Protein 3WAM (pdb70)

InterPro domains:
  IPR004241 Autophagy protein Atg8 ubiquitin-like [PF02991] (22-126)
  IPR004241 Autophagy protein Atg8 ubiquitin-like [PTHR10969] (11-126)
  IPR027731 Microtubule-associated protein 1A/1B light chain 3C [cd17236] (13-125)
  IPR029071 Ubiquitin-like domain superfamily [SSF54236] (11-126)

Nearest PDB structures (foldseek):
  5dpw-assembly7_M  TM=9.611E-01  e=5.466E-21  Homo sapiens
  5v4k-assembly1_B  TM=9.252E-01  e=6.136E-15  Homo sapiens
  5yiq-assembly1_A  TM=9.337E-01  e=1.247E-14  Mus musculus
  5cx3-assembly1_A  TM=9.216E-01  e=1.247E-14  Homo sapiens
  5e6o-assembly4_D  TM=9.286E-01  e=7.116E-14  Caenorhabditis elegans

Secondary structure (DSSP, 8-state):
--HHHHS-HHHHHHHHHHHHHHSTTEEEEEEEE-TT-SSSPPBS-SEEEEETT-BHHHHHHHHHHHBSS------EEEETTTEE--TT-BHHHHHHHH--TTS-EEEEEES----

Foldseek 3Di:
DPPCVVDPLVRLLVVLVVCCVPVVQWAWEFEFADPPADPFATFPHGIDTHGQAQFLLNVVVVRCVRGPDNDPDDKFKAWVPPDRDDRRDGSNRCQVVAPDPSRHTYIYIHRDDDD

Structure (mmCIF, N/CA/C/O backbone):
data_3WAM
#
_entry.id   3WAM
#
_cell.length_a   71.720
_cell.length_b   71.720
_cell.length_c   55.650
_cell.angle_alpha   90.00
_cell.angle_beta   90.00
_cell.angle_gamma   120.00
#
_symmetry.space_group_name_H-M   'P 31 2 1'
#
loop_
_entity.id
_entity.type
_entity.pdbx_description
1 polymer 'Microtubule-associated proteins 1A/1B light chain 3C'
2 non-polymer 'CITRIC ACID'
3 water water
#
loop_
_atom_site.group_PDB
_atom_site.id
_atom_site.type_symbol
_atom_site.label_atom_id
_atom_site.label_alt_id
_atom_site.label_comp_id
_atom_site.label_asym_id
_atom_site.label_entity_id
_atom_site.label_seq_id
_atom_site.pdbx_PDB_ins_code
_atom_site.Cartn_x
_atom_site.Cartn_y
_atom_site.Cartn_z
_atom_site.occupancy
_atom_site.B_iso_or_equiv
_atom_site.auth_seq_id
_atom_site.auth_comp_id
_atom_site.auth_asym_id
_atom_site.auth_atom_id
_atom_site.pdbx_PDB_model_num
ATOM 1 N N . ARG A 1 6 ? -19.954 -2.028 -2.931 1.00 51.80 1 ARG A N 1
ATOM 2 C CA . ARG A 1 6 ? -21.422 -1.952 -3.238 1.00 50.74 1 ARG A CA 1
ATOM 3 C C . ARG A 1 6 ? -22.243 -1.044 -2.224 1.00 47.63 1 ARG A C 1
ATOM 4 O O . ARG A 1 6 ? -23.409 -0.697 -2.530 1.00 46.25 1 ARG A O 1
ATOM 12 N N . PRO A 1 7 ? -21.654 -0.684 -1.028 1.00 44.82 2 PRO A N 1
ATOM 13 C CA . PRO A 1 7 ? -22.219 0.505 -0.324 1.00 39.18 2 PRO A CA 1
ATOM 14 C C . PRO A 1 7 ? -22.135 1.696 -1.284 1.00 36.68 2 PRO A C 1
ATOM 15 O O . PRO A 1 7 ? -21.274 1.749 -2.181 1.00 34.51 2 PRO A O 1
ATOM 19 N N . PHE A 1 8 ? -23.059 2.629 -1.108 1.00 29.71 3 PHE A N 1
ATOM 20 C CA . PHE A 1 8 ? -23.153 3.855 -1.897 1.00 28.85 3 PHE A CA 1
ATOM 21 C C . PHE A 1 8 ? -21.840 4.626 -1.943 1.00 29.89 3 PHE A C 1
ATOM 22 O O . PHE A 1 8 ? -21.484 5.142 -2.989 1.00 29.48 3 PHE A O 1
ATOM 30 N N . LYS A 1 9 ? -21.130 4.691 -0.822 1.00 31.00 4 LYS A N 1
ATOM 31 C CA . LYS A 1 9 ? -19.901 5.462 -0.786 1.00 34.94 4 LYS A CA 1
ATOM 32 C C . LYS A 1 9 ? -18.788 4.764 -1.567 1.00 38.55 4 LYS A C 1
ATOM 33 O O . LYS A 1 9 ? -17.815 5.411 -1.950 1.00 41.58 4 LYS A O 1
ATOM 39 N N . GLN A 1 10 ? -18.970 3.472 -1.831 1.00 39.66 5 GLN A N 1
ATOM 40 C CA . GLN A 1 10 ? -18.095 2.703 -2.775 1.00 44.37 5 GLN A CA 1
ATOM 41 C C . GLN A 1 10 ? -18.426 2.945 -4.213 1.00 44.14 5 GLN A C 1
ATOM 42 O O . GLN A 1 10 ? -17.536 3.033 -5.030 1.00 48.18 5 GLN A O 1
ATOM 48 N N . ARG A 1 11 ? -19.706 3.003 -4.531 1.00 43.78 6 ARG A N 1
ATOM 49 C CA . ARG A 1 11 ? -20.168 3.125 -5.896 1.00 44.88 6 ARG A CA 1
ATOM 50 C C . ARG A 1 11 ? -19.924 4.504 -6.529 1.00 44.24 6 ARG A C 1
ATOM 51 O O . ARG A 1 11 ? -19.818 4.618 -7.760 1.00 43.36 6 ARG A O 1
ATOM 59 N N . LYS A 1 12 ? -19.865 5.551 -5.701 1.00 43.01 7 LYS A N 1
ATOM 60 C CA . LYS A 1 12 ? -19.681 6.932 -6.197 1.00 41.26 7 LYS A CA 1
ATOM 61 C C . LYS A 1 12 ? -18.526 7.600 -5.426 1.00 39.73 7 LYS A C 1
ATOM 62 O O . LYS A 1 12 ? -18.376 7.403 -4.210 1.00 38.44 7 LYS A O 1
ATOM 68 N N . SER A 1 13 ? -17.713 8.403 -6.109 1.00 37.00 8 SER A N 1
ATOM 69 C CA . SER A 1 13 ? -16.612 9.093 -5.434 1.00 35.49 8 SER A CA 1
ATOM 70 C C . SER A 1 13 ? -17.124 10.260 -4.564 1.00 34.03 8 SER A C 1
ATOM 71 O O . SER A 1 13 ? -18.282 10.682 -4.724 1.00 31.25 8 SER A O 1
ATOM 74 N N . LEU A 1 14 ? -16.260 10.788 -3.698 1.00 31.87 9 LEU A N 1
ATOM 75 C CA . LEU A 1 14 ? -16.658 11.876 -2.805 1.00 31.82 9 LEU A CA 1
ATOM 76 C C . LEU A 1 14 ? -17.123 13.066 -3.608 1.00 31.17 9 LEU A C 1
ATOM 77 O O . LEU A 1 14 ? -18.199 13.597 -3.392 1.00 27.89 9 LEU A O 1
ATOM 82 N N . ALA A 1 15 ? -16.318 13.484 -4.589 1.00 29.44 10 ALA A N 1
ATOM 83 C CA . ALA A 1 15 ? -16.722 14.632 -5.387 1.00 28.42 10 ALA A CA 1
ATOM 84 C C . ALA A 1 15 ? -18.084 14.424 -6.081 1.00 27.71 10 ALA A C 1
ATOM 85 O O . ALA A 1 15 ? -18.928 15.361 -6.142 1.00 27.81 10 ALA A O 1
ATOM 87 N N . ILE A 1 16 ? -18.306 13.221 -6.610 1.00 26.49 11 ILE A N 1
ATOM 88 C CA . ILE A 1 16 ? -19.593 12.911 -7.245 1.00 26.72 11 ILE A CA 1
ATOM 89 C C . ILE A 1 16 ? -20.767 12.970 -6.226 1.00 23.02 11 ILE A C 1
ATOM 90 O O . ILE A 1 16 ? -21.810 13.570 -6.514 1.00 23.12 11 ILE A O 1
ATOM 95 N N . ARG A 1 17 ? -20.502 12.435 -5.042 1.00 20.78 12 ARG A N 1
ATOM 96 C CA . ARG A 1 17 ? -21.560 12.488 -3.952 1.00 19.91 12 ARG A CA 1
ATOM 97 C C . ARG A 1 17 ? -21.849 13.953 -3.529 1.00 21.23 12 ARG A C 1
ATOM 98 O O . ARG A 1 17 ? -23.029 14.361 -3.435 1.00 18.98 12 ARG A O 1
ATOM 106 N N . GLN A 1 18 ? -20.796 14.757 -3.325 1.00 20.55 13 GLN A N 1
ATOM 107 C CA . GLN A 1 18 ? -20.968 16.171 -2.982 1.00 20.54 13 GLN A CA 1
ATOM 108 C C . GLN A 1 18 ? -21.700 16.906 -4.095 1.00 18.28 13 GLN A C 1
ATOM 109 O O . GLN A 1 18 ? -22.488 17.784 -3.803 1.00 17.33 13 GLN A O 1
ATOM 115 N N . GLU A 1 19 ? -21.432 16.534 -5.375 1.00 18.74 14 GLU A N 1
ATOM 116 C CA . GLU A 1 19 ? -22.132 17.245 -6.448 1.00 20.91 14 GLU A CA 1
ATOM 117 C C . GLU A 1 19 ? -23.639 16.856 -6.446 1.00 18.49 14 GLU A C 1
ATOM 118 O O . GLU A 1 19 ? -24.496 17.696 -6.704 1.00 18.70 14 GLU A O 1
ATOM 124 N N . GLU A 1 20 ? -23.928 15.599 -6.152 1.00 19.30 15 GLU A N 1
ATOM 125 C CA . GLU A 1 20 ? -25.278 15.184 -6.104 1.00 20.11 15 GLU A CA 1
ATOM 126 C C . GLU A 1 20 ? -26.005 15.970 -4.998 1.00 18.08 15 GLU A C 1
ATOM 127 O O . GLU A 1 20 ? -27.136 16.434 -5.145 1.00 16.27 15 GLU A O 1
ATOM 133 N N . VAL A 1 21 ? -25.384 16.081 -3.820 1.00 16.04 16 VAL A N 1
ATOM 134 C CA . VAL A 1 21 ? -26.062 16.836 -2.745 1.00 14.77 16 VAL A CA 1
ATOM 135 C C . VAL A 1 21 ? -26.232 18.266 -3.065 1.00 15.16 16 VAL A C 1
ATOM 136 O O . VAL A 1 21 ? -27.221 18.908 -2.659 1.00 12.17 16 VAL A O 1
ATOM 140 N N . ALA A 1 22 ? -25.236 18.864 -3.768 1.00 13.69 17 ALA A N 1
ATOM 141 C CA . ALA A 1 22 ? -25.437 20.250 -4.156 1.00 15.13 17 ALA A CA 1
ATOM 142 C C . ALA A 1 22 ? -26.714 20.452 -5.034 1.00 12.79 17 ALA A C 1
ATOM 143 O O . ALA A 1 22 ? -27.426 21.437 -4.840 1.00 13.83 17 ALA A O 1
ATOM 145 N N . GLY A 1 23 ? -26.971 19.521 -5.940 1.00 14.32 18 GLY A N 1
ATOM 146 C CA . GLY A 1 23 ? -28.158 19.642 -6.826 1.00 15.18 18 GLY A CA 1
ATOM 147 C C . GLY A 1 23 ? -29.376 19.369 -6.013 1.00 14.91 18 GLY A C 1
ATOM 148 O O . GLY A 1 23 ? -30.423 20.016 -6.209 1.00 14.77 18 GLY A O 1
ATOM 149 N N . ILE A 1 24 ? -29.254 18.450 -5.075 1.00 14.64 19 ILE A N 1
ATOM 150 C CA . ILE A 1 24 ? -30.456 18.190 -4.212 1.00 13.71 19 ILE A CA 1
ATOM 151 C C . ILE A 1 24 ? -30.811 19.350 -3.371 1.00 14.64 19 ILE A C 1
ATOM 152 O O . ILE A 1 24 ? -32.005 19.714 -3.134 1.00 14.80 19 ILE A O 1
ATOM 157 N N . ARG A 1 25 ? -29.793 20.010 -2.806 1.00 12.59 20 ARG A N 1
ATOM 158 C CA . ARG A 1 25 ? -30.042 21.181 -1.986 1.00 15.64 20 ARG A CA 1
ATOM 159 C C . ARG A 1 25 ? -30.682 22.353 -2.767 1.00 16.65 20 ARG A C 1
ATOM 160 O O . ARG A 1 25 ? -31.462 23.146 -2.194 1.00 15.65 20 ARG A O 1
ATOM 168 N N . ALA A 1 26 ? -30.371 22.473 -4.048 1.00 13.37 21 ALA A N 1
ATOM 169 C CA . ALA A 1 26 ? -30.900 23.551 -4.884 1.00 15.55 21 ALA A CA 1
ATOM 170 C C . ALA A 1 26 ? -32.352 23.236 -5.307 1.00 14.68 21 ALA A C 1
ATOM 171 O O . ALA A 1 26 ? -33.234 24.096 -5.264 1.00 15.54 21 ALA A O 1
ATOM 173 N N . LYS A 1 27 ? -32.542 22.004 -5.724 1.00 15.21 22 LYS A N 1
ATOM 174 C CA . LYS A 1 27 ? -33.861 21.581 -6.291 1.00 12.90 22 LYS A CA 1
ATOM 175 C C . LYS A 1 27 ? -34.849 21.195 -5.202 1.00 11.39 22 LYS A C 1
ATOM 176 O O . LYS A 1 27 ? -36.088 21.362 -5.437 1.00 12.82 22 LYS A O 1
ATOM 182 N N . PHE A 1 28 ? -34.379 20.656 -4.078 1.00 10.43 23 PHE A N 1
ATOM 183 C CA . PHE A 1 28 ? -35.262 20.179 -3.058 1.00 10.72 23 PHE A CA 1
ATOM 184 C C . PHE A 1 28 ? -34.813 20.839 -1.750 1.00 11.15 23 PHE A C 1
ATOM 185 O O . PHE A 1 28 ? -34.394 20.140 -0.803 1.00 10.90 23 PHE A O 1
ATOM 193 N N . PRO A 1 29 ? -34.870 22.185 -1.689 1.00 11.43 24 PRO A N 1
ATOM 194 C CA . PRO A 1 29 ? -34.239 22.870 -0.532 1.00 12.75 24 PRO A CA 1
ATOM 195 C C . PRO A 1 29 ? -34.934 22.574 0.809 1.00 12.99 24 PRO A C 1
ATOM 196 O O . PRO A 1 29 ? -34.287 22.796 1.870 1.00 13.34 24 PRO A O 1
ATOM 200 N N . ASN A 1 30 ? -36.212 22.123 0.799 1.00 11.08 25 ASN A N 1
ATOM 201 C CA . ASN A 1 30 ? -36.925 21.846 2.024 1.00 12.84 25 ASN A CA 1
ATOM 202 C C . ASN A 1 30 ? -36.750 20.414 2.488 1.00 12.53 25 ASN A C 1
ATOM 203 O O . ASN A 1 30 ? -37.400 20.015 3.478 1.00 14.37 25 ASN A O 1
ATOM 208 N N . LYS A 1 31 ? -35.942 19.611 1.765 1.00 11.79 26 LYS A N 1
ATOM 209 C CA . LYS A 1 31 ? -35.823 18.232 2.122 1.00 10.07 26 LYS A CA 1
ATOM 210 C C . LYS A 1 31 ? -34.440 17.888 2.701 1.00 9.36 26 LYS A C 1
ATOM 211 O O . LYS A 1 31 ? -33.447 18.598 2.535 1.00 13.07 26 LYS A O 1
ATOM 217 N N . ILE A 1 32 ? -34.416 16.800 3.461 1.00 8.65 27 ILE A N 1
ATOM 218 C CA . ILE A 1 32 ? -33.153 16.314 4.057 1.00 8.61 27 ILE A CA 1
ATOM 219 C C . ILE A 1 32 ? -32.778 15.091 3.221 1.00 7.88 27 ILE A C 1
ATOM 220 O O . ILE A 1 32 ? -33.589 14.160 3.091 1.00 10.14 27 ILE A O 1
ATOM 225 N N . PRO A 1 33 ? -31.519 15.009 2.723 1.00 9.55 28 PRO A N 1
ATOM 226 C CA . PRO A 1 33 ? -31.128 13.887 1.837 1.00 11.24 28 PRO A CA 1
ATOM 227 C C . PRO A 1 33 ? -30.515 12.764 2.661 1.00 12.47 28 PRO A C 1
ATOM 228 O O . PRO A 1 33 ? -29.460 12.968 3.261 1.00 11.96 28 PRO A O 1
ATOM 232 N N . VAL A 1 34 ? -31.177 11.596 2.701 1.00 10.11 29 VAL A N 1
ATOM 233 C CA . VAL A 1 34 ? -30.739 10.501 3.515 1.00 9.31 29 VAL A CA 1
ATOM 234 C C . VAL A 1 34 ? -30.417 9.320 2.603 1.00 10.91 29 VAL A C 1
ATOM 235 O O . V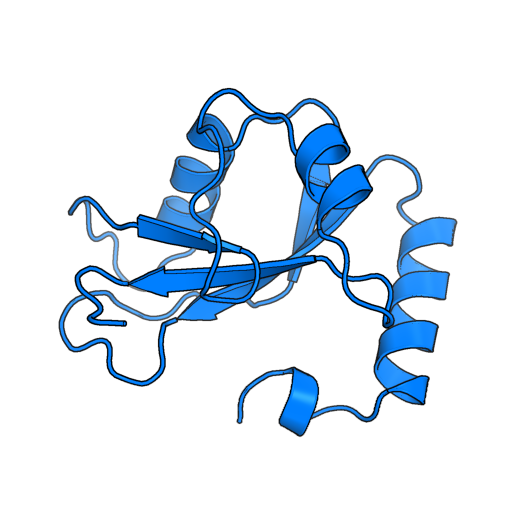AL A 1 34 ? -31.222 9.002 1.712 1.00 13.64 29 VAL A O 1
ATOM 239 N N . VAL A 1 35 ? -29.301 8.618 2.861 1.00 11.51 30 VAL A N 1
ATOM 240 C CA . VAL A 1 35 ? -28.977 7.392 2.145 1.00 11.37 30 VAL A CA 1
ATOM 241 C C . VAL A 1 35 ? -29.270 6.284 3.170 1.00 11.68 30 VAL A C 1
ATOM 242 O O . VAL A 1 35 ? -28.718 6.297 4.283 1.00 13.64 30 VAL A O 1
ATOM 246 N N . VAL A 1 36 ? -30.174 5.355 2.817 1.00 13.26 31 VAL A N 1
ATOM 247 C CA . VAL A 1 36 ? -30.539 4.274 3.780 1.00 11.47 31 VAL A CA 1
ATOM 248 C C . VAL A 1 36 ? -30.110 2.990 3.103 1.00 12.22 31 VAL A C 1
ATOM 249 O O . VAL A 1 36 ? -30.499 2.691 1.946 1.00 15.34 31 VAL A O 1
ATOM 253 N N . GLU A 1 37 ? -29.310 2.204 3.815 1.00 13.43 32 GL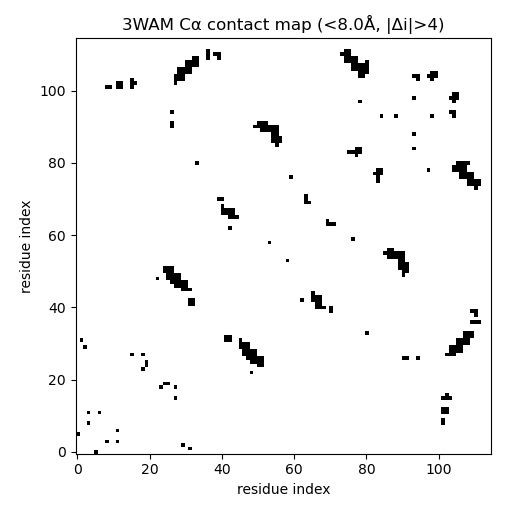U A N 1
ATOM 254 C CA . GLU A 1 37 ? -28.824 0.940 3.240 1.00 14.62 32 GLU A CA 1
ATOM 255 C C . GLU A 1 37 ? -29.037 -0.198 4.260 1.00 14.88 32 GLU A C 1
ATOM 256 O O . GLU A 1 37 ? -29.060 0.016 5.470 1.00 14.37 32 GLU A O 1
ATOM 262 N N . ARG A 1 38 ? -29.273 -1.376 3.696 1.00 14.00 33 ARG A N 1
ATOM 263 C CA . ARG A 1 38 ? -29.359 -2.569 4.573 1.00 13.56 33 ARG A CA 1
ATOM 264 C C . ARG A 1 38 ? -27.959 -2.960 5.108 1.00 15.60 33 ARG A C 1
ATOM 265 O O . ARG A 1 38 ? -26.995 -2.968 4.366 1.00 17.17 33 ARG A O 1
ATOM 273 N N . TYR A 1 39 ? -27.856 -3.256 6.398 1.00 16.28 34 TYR A N 1
ATOM 274 C CA . TYR A 1 39 ? -26.613 -3.671 6.994 1.00 15.56 34 TYR A CA 1
ATOM 275 C C . TYR A 1 39 ? -26.067 -4.870 6.187 1.00 18.26 34 TYR A C 1
ATOM 276 O O . TYR A 1 39 ? -26.841 -5.804 5.907 1.00 18.06 34 TYR A O 1
ATOM 285 N N . PRO A 1 40 ? -24.784 -4.828 5.837 1.00 19.46 35 PRO A N 1
ATOM 286 C CA . PRO A 1 40 ? -24.316 -5.852 4.851 1.00 22.50 35 PRO A CA 1
ATOM 287 C C . PRO A 1 40 ? -24.421 -7.309 5.393 1.00 24.63 35 PRO A C 1
ATOM 288 O O . PRO A 1 40 ? -24.555 -8.273 4.583 1.00 24.41 35 PRO A O 1
ATOM 292 N N . ARG A 1 41 ? -24.445 -7.472 6.720 1.00 23.25 36 ARG A N 1
ATOM 293 C CA . ARG A 1 41 ? -24.570 -8.798 7.301 1.00 26.26 36 ARG A CA 1
ATOM 294 C C . ARG A 1 41 ? -26.020 -9.201 7.669 1.00 27.19 36 ARG A C 1
ATOM 295 O O . ARG A 1 41 ? -26.235 -10.284 8.270 1.00 26.16 36 ARG A O 1
ATOM 303 N N . GLU A 1 42 ? -27.012 -8.372 7.351 1.00 22.69 37 GLU A N 1
ATOM 304 C CA . GLU A 1 42 ? -28.420 -8.751 7.625 1.00 23.01 37 GLU A CA 1
ATOM 305 C C . GLU A 1 42 ? -28.876 -10.067 6.970 1.00 25.23 37 GLU A C 1
ATOM 306 O O . GLU A 1 42 ? -28.605 -10.239 5.782 1.00 26.11 37 GLU A O 1
ATOM 312 N N . THR A 1 43 ? -29.533 -10.970 7.769 1.00 27.26 38 THR A N 1
ATOM 313 C CA . THR A 1 43 ? -30.044 -12.240 7.230 1.00 29.69 38 THR A CA 1
ATOM 314 C C . THR A 1 43 ? -31.567 -12.280 7.181 1.00 29.85 38 THR A C 1
ATOM 315 O O . THR A 1 43 ? -32.166 -13.181 6.531 1.00 29.03 38 THR A O 1
ATOM 319 N N . PHE A 1 44 ? -32.237 -11.386 7.875 1.00 23.30 39 PHE A N 1
ATOM 320 C CA . PHE A 1 44 ? -33.693 -11.549 7.940 1.00 22.22 39 PHE A CA 1
ATOM 321 C C . PHE A 1 44 ? -34.399 -10.536 7.070 1.00 22.77 39 PHE A C 1
ATOM 322 O O . PHE A 1 44 ? -35.249 -10.887 6.237 1.00 20.63 39 PHE A O 1
ATOM 330 N N . LEU A 1 45 ? -34.091 -9.217 7.261 1.00 17.46 40 LEU A N 1
ATOM 331 C CA . LEU A 1 45 ? -34.930 -8.189 6.628 1.00 18.23 40 LEU A CA 1
ATOM 332 C C . LEU A 1 45 ? -34.609 -8.059 5.140 1.00 18.95 40 LEU A C 1
ATOM 333 O O . LEU A 1 45 ? -33.485 -8.354 4.718 1.00 19.73 40 LEU A O 1
ATOM 338 N N . PRO A 1 46 ? -35.633 -7.688 4.358 1.00 21.08 41 PRO A N 1
ATOM 339 C CA . PRO A 1 46 ? -35.434 -7.604 2.914 1.00 19.57 41 PRO A CA 1
ATOM 340 C C . PRO A 1 46 ? -34.721 -6.297 2.560 1.00 21.66 41 PRO A C 1
ATOM 341 O O . PRO A 1 46 ? -34.680 -5.391 3.399 1.00 19.90 41 PRO A O 1
ATOM 345 N N . PRO A 1 47 ? -34.191 -6.183 1.328 1.00 20.54 42 PRO A N 1
ATOM 346 C CA . PRO A 1 47 ? -33.681 -4.880 0.843 1.00 19.08 42 PRO A CA 1
ATOM 347 C C . PRO A 1 47 ? -34.829 -3.923 0.543 1.00 20.06 42 PRO A C 1
ATOM 348 O O . PRO A 1 47 ? -36.017 -4.286 0.615 1.00 18.38 42 PRO A O 1
ATOM 352 N N . LEU A 1 48 ? -34.439 -2.667 0.291 1.00 17.38 43 LEU A N 1
ATOM 353 C CA . LEU A 1 48 ? -35.388 -1.648 -0.117 1.00 18.00 43 LEU A CA 1
ATOM 354 C C . LEU A 1 48 ? -35.312 -1.556 -1.646 1.00 20.81 43 LEU A C 1
ATOM 355 O O . LEU A 1 48 ? -34.345 -1.975 -2.256 1.00 22.99 43 LEU A O 1
ATOM 360 N N . ASP A 1 49 ? -36.339 -0.949 -2.147 1.00 22.87 44 ASP A N 1
ATOM 361 C CA . ASP A 1 49 ? -36.408 -0.665 -3.612 1.00 26.74 44 ASP A CA 1
ATOM 362 C C . ASP A 1 49 ? -35.832 0.682 -4.007 1.00 26.91 44 ASP A C 1
ATOM 363 O O . ASP A 1 49 ? -35.926 1.049 -5.161 1.00 26.59 44 ASP A O 1
ATOM 368 N N . LYS A 1 50 ? -35.185 1.400 -3.078 1.00 23.45 45 LYS A N 1
ATOM 369 C CA . LYS A 1 50 ? -34.449 2.596 -3.371 1.00 25.25 45 LYS A CA 1
ATOM 370 C C . LYS A 1 50 ? -33.453 2.854 -2.201 1.00 24.89 45 LYS A C 1
ATOM 371 O O . LYS A 1 50 ? -33.517 2.149 -1.164 1.00 22.22 45 LYS A O 1
ATOM 377 N N . THR A 1 51 ? -32.554 3.822 -2.403 1.00 22.36 46 THR A N 1
ATOM 378 C CA . THR A 1 51 ? -31.447 4.095 -1.470 1.00 20.86 46 THR A CA 1
ATOM 379 C C . THR A 1 51 ? -31.622 5.532 -0.956 1.00 17.58 46 THR A C 1
ATOM 380 O O . THR A 1 51 ? -31.371 5.737 0.194 1.00 15.81 46 THR A O 1
ATOM 384 N N . LYS A 1 52 ? -31.984 6.470 -1.847 1.00 14.93 47 LYS A N 1
ATOM 385 C CA . LYS A 1 52 ? -31.989 7.935 -1.442 1.00 14.79 47 LYS A CA 1
ATOM 386 C C . LYS A 1 52 ? -33.376 8.370 -1.099 1.00 14.18 47 LYS A C 1
ATOM 387 O O . LYS A 1 52 ? -34.349 8.229 -1.887 1.00 16.67 47 LYS A O 1
ATOM 393 N N . PHE A 1 53 ? -33.520 8.950 0.096 1.00 12.41 48 PHE A N 1
ATOM 394 C CA . PHE A 1 53 ? -34.806 9.446 0.539 1.00 11.68 48 PHE A CA 1
ATOM 395 C C . PHE A 1 53 ? -34.630 10.963 0.714 1.00 12.68 48 PHE A C 1
ATOM 396 O O . PHE A 1 53 ? -33.709 11.397 1.455 1.00 14.98 48 PHE A O 1
ATOM 404 N N . LEU A 1 54 ? -35.551 11.724 0.174 1.00 9.56 49 LEU A N 1
ATOM 405 C CA . LEU A 1 54 ? -35.564 13.164 0.358 1.00 9.41 49 LEU A CA 1
ATOM 406 C C . LEU A 1 54 ? -36.770 13.508 1.244 1.00 11.23 49 LEU A C 1
ATOM 407 O O . LEU A 1 54 ? -37.911 13.524 0.745 1.00 13.33 49 LEU A O 1
ATOM 412 N N . VAL A 1 55 ? -36.492 13.700 2.540 1.00 11.97 50 VAL A N 1
ATOM 413 C CA . VAL A 1 55 ? -37.582 13.712 3.533 1.00 12.30 50 VAL A CA 1
ATOM 414 C C . VAL A 1 55 ? -37.801 15.068 4.115 1.00 11.65 50 VAL A C 1
ATOM 415 O O . VAL A 1 55 ? -36.911 15.888 4.158 1.00 11.14 50 VAL A O 1
ATOM 419 N N . PRO A 1 56 ? -39.053 15.327 4.587 1.00 11.14 51 PRO A N 1
ATOM 420 C CA . PRO A 1 56 ? -39.260 16.679 5.191 1.00 12.31 51 PRO A CA 1
ATOM 421 C C . PRO A 1 56 ? -38.390 16.867 6.409 1.00 12.58 51 PRO A C 1
ATOM 422 O O . PRO A 1 56 ? -38.138 15.899 7.211 1.00 11.36 51 PRO A O 1
ATOM 426 N N . GLN A 1 57 ? -38.104 18.127 6.651 1.00 11.48 52 GLN A N 1
ATOM 427 C CA . GLN A 1 57 ? -37.243 18.519 7.776 1.00 12.61 52 GLN A CA 1
ATOM 428 C C . GLN A 1 57 ? -37.890 18.128 9.108 1.00 13.03 52 GLN A C 1
ATOM 429 O O . GLN A 1 57 ? -37.206 17.734 10.075 1.00 11.49 52 GLN A O 1
ATOM 435 N N . GLU A 1 58 ? -39.247 18.271 9.184 1.00 12.17 53 GLU A N 1
ATOM 436 C CA . GLU A 1 58 ? -39.989 17.993 10.442 1.00 12.33 53 GLU A CA 1
ATOM 437 C C . GLU A 1 58 ? -40.279 16.528 10.745 1.00 12.70 53 GLU A C 1
ATOM 438 O O . GLU A 1 58 ? -40.880 16.190 11.812 1.00 14.57 53 GLU A O 1
ATOM 444 N N . LEU A 1 59 ? -40.024 15.625 9.761 1.00 12.25 54 LEU A N 1
ATOM 445 C CA . LEU A 1 59 ? -40.425 14.218 9.951 1.00 11.91 54 LEU A CA 1
ATOM 446 C C . LEU A 1 59 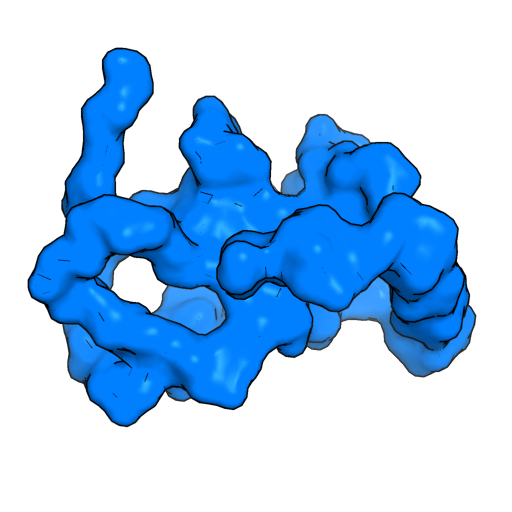? -39.578 13.627 11.089 1.00 11.79 54 LEU A C 1
ATOM 447 O O . LEU A 1 59 ? -38.353 13.903 11.170 1.00 11.86 54 LEU A O 1
ATOM 452 N N . THR A 1 60 ? -40.199 12.863 11.976 1.00 12.56 55 THR A N 1
ATOM 453 C CA . THR A 1 60 ? -39.356 12.259 13.066 1.00 12.78 55 THR A CA 1
ATOM 454 C C . THR A 1 60 ? -38.720 10.991 12.624 1.00 12.18 55 THR A C 1
ATOM 455 O O . THR A 1 60 ? -39.160 10.353 11.649 1.00 10.07 55 THR A O 1
ATOM 459 N N . MET A 1 61 ? -37.701 10.542 13.396 1.00 11.23 56 MET A N 1
ATOM 460 C CA . MET A 1 61 ? -37.070 9.245 13.164 1.00 10.46 56 MET A CA 1
ATOM 461 C C . MET A 1 61 ? -38.102 8.111 13.261 1.00 11.13 56 MET A C 1
ATOM 462 O O . MET A 1 61 ? -38.033 7.163 12.407 1.00 10.53 56 MET A O 1
ATOM 467 N N . THR A 1 62 ? -39.049 8.265 14.190 1.00 14.01 57 THR A N 1
ATOM 468 C CA . THR A 1 62 ? -40.109 7.257 14.316 1.00 15.04 57 THR A CA 1
ATOM 469 C C . THR A 1 62 ? -40.946 7.170 13.028 1.00 13.01 57 THR A C 1
ATOM 470 O O . THR A 1 62 ? -41.205 6.037 12.490 1.00 12.81 57 THR A O 1
ATOM 474 N N . GLN A 1 63 ? -41.336 8.319 12.538 1.00 12.79 58 GLN A N 1
ATOM 475 C CA . GLN A 1 63 ? -42.095 8.358 11.299 1.00 13.81 58 GLN A CA 1
ATOM 476 C C . GLN A 1 63 ? -41.278 7.785 10.104 1.00 12.56 58 GLN A C 1
ATOM 477 O O . GLN A 1 63 ? -41.817 7.178 9.150 1.00 14.68 58 GLN A O 1
ATOM 483 N N . PHE A 1 64 ? -40.001 8.094 10.104 1.00 11.09 59 PHE A N 1
ATOM 484 C CA . PHE A 1 64 ? -39.132 7.688 9.022 1.00 11.26 59 PHE A CA 1
ATOM 485 C C . PHE A 1 64 ? -39.002 6.169 8.988 1.00 12.89 59 PHE A C 1
ATOM 486 O O . PHE A 1 64 ? -38.977 5.568 7.959 1.00 12.89 59 PHE A O 1
ATOM 494 N N . LEU A 1 65 ? -38.979 5.561 10.160 1.00 15.23 60 LEU A N 1
ATOM 495 C CA . LEU A 1 65 ? -38.973 4.101 10.220 1.0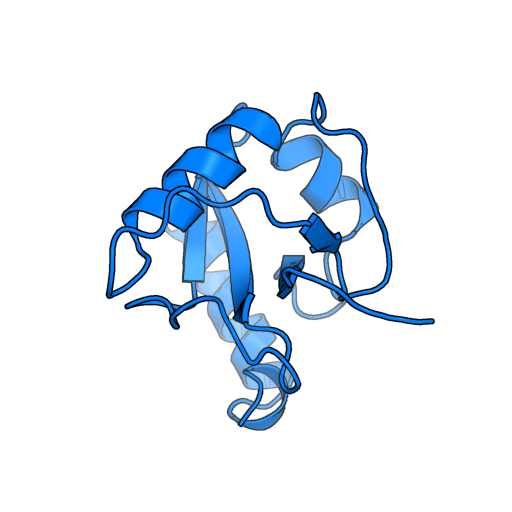0 18.39 60 LEU A CA 1
ATOM 496 C C . LEU A 1 65 ? -40.062 3.518 9.422 1.00 19.12 60 LEU A C 1
ATOM 497 O O . LEU A 1 65 ? -39.879 2.493 8.708 1.00 17.62 60 LEU A O 1
ATOM 502 N N . SER A 1 66 ? -41.257 4.080 9.541 1.00 19.57 61 SER A N 1
ATOM 503 C CA . SER A 1 66 ? -42.389 3.599 8.830 1.00 21.64 61 SER A CA 1
ATOM 504 C C . SER A 1 66 ? -42.326 3.808 7.291 1.00 21.86 61 SER A C 1
ATOM 505 O O . SER A 1 66 ? -42.753 2.920 6.465 1.00 22.88 61 SER A O 1
ATOM 508 N N . ILE A 1 67 ? -41.690 4.917 6.833 1.00 17.35 62 ILE A N 1
ATOM 509 C CA . ILE A 1 67 ? -41.397 5.176 5.456 1.00 17.51 62 ILE A CA 1
ATOM 510 C C . ILE A 1 67 ? -40.383 4.124 4.930 1.00 16.91 62 ILE A C 1
ATOM 511 O O . ILE A 1 67 ? -40.537 3.636 3.803 1.00 18.14 62 ILE A O 1
ATOM 516 N N . ILE A 1 68 ? -39.387 3.780 5.739 1.00 14.03 63 ILE A N 1
ATOM 517 C CA . ILE A 1 68 ? -38.370 2.833 5.260 1.00 16.15 63 ILE A CA 1
ATOM 518 C C . ILE A 1 68 ? -39.099 1.514 5.116 1.00 17.07 63 ILE A C 1
ATOM 519 O O . ILE A 1 68 ? -38.896 0.792 4.095 1.00 18.89 63 ILE A O 1
ATOM 524 N N . ARG A 1 69 ? -39.925 1.185 6.120 1.00 17.97 64 ARG A N 1
ATOM 525 C CA . ARG A 1 69 ? -40.642 -0.125 6.080 1.00 23.07 64 ARG A CA 1
ATOM 526 C C . ARG A 1 69 ? -41.469 -0.221 4.781 1.00 25.27 64 ARG A C 1
ATOM 527 O O . ARG A 1 69 ? -41.513 -1.305 4.066 1.00 25.64 64 ARG A O 1
ATOM 535 N N . SER A 1 70 ? -42.164 0.871 4.432 1.00 22.46 65 SER A N 1
ATOM 536 C CA . SER A 1 70 ? -42.950 0.949 3.227 1.00 25.32 65 SER A CA 1
ATOM 537 C C . SER A 1 70 ? -42.166 0.750 1.925 1.00 24.87 65 SER A C 1
ATOM 538 O O . SER A 1 70 ? -42.779 0.473 0.874 1.00 28.98 65 SER A O 1
ATOM 541 N N . ARG A 1 71 ? -40.851 0.903 1.954 1.00 21.50 66 ARG A N 1
ATOM 542 C CA . ARG A 1 71 ? -40.008 0.727 0.761 1.00 21.61 66 ARG A CA 1
ATOM 543 C C . ARG A 1 71 ? -39.320 -0.634 0.748 1.00 20.76 66 ARG A C 1
ATOM 544 O O . ARG A 1 71 ? -38.700 -0.981 -0.230 1.00 22.44 66 ARG A O 1
ATOM 552 N N . MET A 1 72 ? -39.547 -1.430 1.781 1.00 20.73 67 MET A N 1
ATOM 553 C CA . MET A 1 72 ? -38.937 -2.803 1.752 1.00 17.97 67 MET A CA 1
ATOM 554 C C . MET A 1 72 ? -39.624 -3.616 0.628 1.00 21.34 67 MET A C 1
ATOM 555 O O . MET A 1 72 ? -40.834 -3.485 0.430 1.00 23.26 67 MET A O 1
ATOM 560 N N . VAL A 1 73 ? -38.819 -4.418 -0.056 1.00 20.72 68 VAL A N 1
ATOM 561 C CA . VAL A 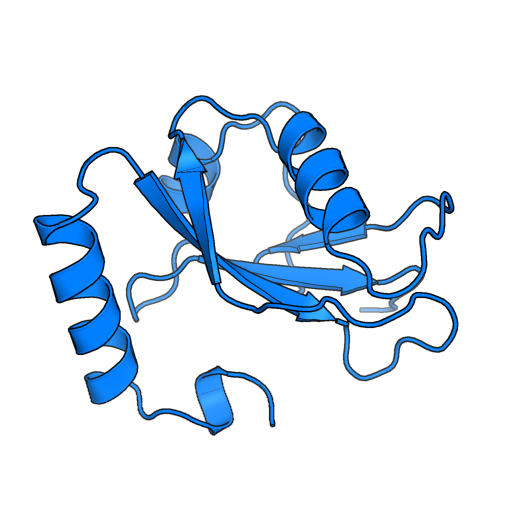1 73 ? -39.364 -5.150 -1.297 1.00 21.78 68 VAL A CA 1
ATOM 562 C C . VAL A 1 73 ? -40.358 -6.216 -0.844 1.00 24.27 68 VAL A C 1
ATOM 563 O O . VAL A 1 73 ? -41.272 -6.583 -1.625 1.00 24.54 68 VAL A O 1
ATOM 567 N N . LEU A 1 74 ? -40.225 -6.686 0.420 1.00 23.97 69 LEU A N 1
ATOM 568 C CA . LEU A 1 74 ? -41.239 -7.534 1.066 1.00 24.29 69 LEU A CA 1
ATOM 569 C C . LEU A 1 74 ? -41.693 -6.819 2.339 1.00 25.38 69 LEU A C 1
ATOM 570 O O . LEU A 1 74 ? -40.865 -6.202 3.014 1.00 22.23 69 LEU A O 1
ATOM 575 N N . ARG A 1 75 ? -42.982 -6.882 2.618 1.00 26.26 70 ARG A N 1
ATOM 576 C CA . ARG A 1 75 ? -43.544 -6.119 3.769 1.00 30.64 70 ARG A CA 1
ATOM 577 C C . ARG A 1 75 ? -43.324 -6.753 5.096 1.00 28.95 70 ARG A C 1
ATOM 578 O O . ARG A 1 75 ? -44.247 -7.317 5.714 1.00 31.31 70 ARG A O 1
ATOM 586 N N . ALA A 1 76 ? -42.070 -6.724 5.563 1.00 25.96 71 ALA A N 1
ATOM 587 C CA . ALA A 1 76 ? -41.709 -7.320 6.831 1.00 27.11 71 ALA A CA 1
ATOM 588 C C . ALA A 1 76 ? -42.1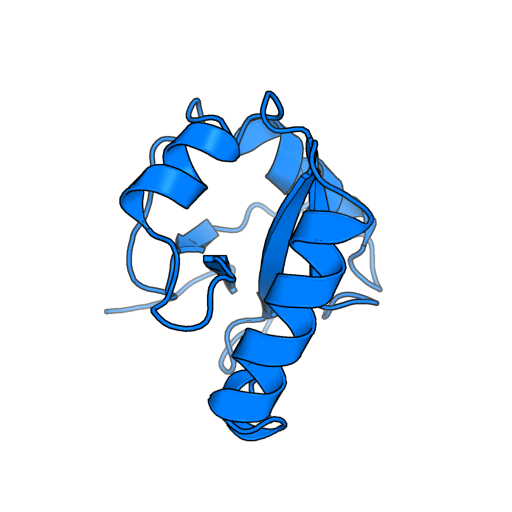26 -6.366 7.974 1.00 28.19 71 ALA A C 1
ATOM 589 O O . ALA A 1 76 ? -41.830 -5.196 7.888 1.00 28.95 71 ALA A O 1
ATOM 591 N N . THR A 1 77 ? -42.808 -6.846 8.989 1.00 30.20 72 THR A N 1
ATOM 592 C CA . THR A 1 77 ? -43.328 -5.943 10.043 1.00 32.44 72 THR A CA 1
ATOM 593 C C . THR A 1 77 ? -42.368 -5.925 11.243 1.00 32.30 72 THR A C 1
ATOM 594 O O . THR A 1 77 ? -42.522 -5.059 12.155 1.00 34.13 72 THR A O 1
ATOM 598 N N . GLU A 1 78 ? -41.446 -6.891 11.281 1.00 31.04 73 GLU A N 1
ATOM 599 C CA . GLU A 1 78 ? -40.440 -7.000 12.343 1.00 29.34 73 GLU A CA 1
ATOM 600 C C . GLU A 1 78 ? -39.740 -5.677 12.704 1.00 28.82 73 GLU A C 1
ATOM 601 O O . GLU A 1 78 ? -39.287 -4.900 11.829 1.00 30.03 73 GLU A O 1
ATOM 607 N N . ALA A 1 79 ? -39.578 -5.451 14.003 1.00 28.66 74 ALA A N 1
ATOM 608 C CA . ALA A 1 79 ? -38.737 -4.303 14.472 1.00 26.22 74 ALA A CA 1
ATOM 609 C C . ALA A 1 79 ? -37.328 -4.303 13.831 1.00 24.57 74 ALA A C 1
ATOM 610 O O . ALA A 1 79 ? -36.692 -5.339 13.670 1.00 25.24 74 ALA A O 1
ATOM 612 N N . PHE A 1 80 ? -36.731 -3.109 13.579 1.00 22.47 75 PHE A N 1
ATOM 613 C CA . PHE A 1 80 ? -35.351 -3.097 13.223 1.00 17.95 75 PHE A CA 1
ATOM 614 C C . PHE A 1 80 ? -34.736 -1.794 13.833 1.00 17.61 75 PHE A C 1
ATOM 615 O O . PHE A 1 80 ? -35.470 -0.924 14.276 1.00 16.28 75 PHE A O 1
ATOM 623 N N . TYR A 1 81 ? -33.420 -1.752 13.908 1.00 17.42 76 TYR A N 1
ATOM 624 C CA . TYR A 1 81 ? -32.697 -0.590 14.402 1.00 16.27 76 TYR A CA 1
ATOM 625 C C . TYR A 1 81 ? -32.274 0.223 13.231 1.00 17.71 76 TYR A C 1
ATOM 626 O O . TYR A 1 81 ? -32.023 -0.335 12.144 1.00 18.30 76 TYR A O 1
ATOM 635 N N . LEU A 1 82 ? -32.157 1.560 13.411 1.00 14.46 77 LEU A N 1
ATOM 636 C CA . LEU A 1 82 ? -31.730 2.383 12.284 1.00 17.49 77 LEU A CA 1
ATOM 637 C C . LEU A 1 82 ? -30.580 3.116 12.859 1.00 20.72 77 LEU A C 1
ATOM 638 O O . LEU A 1 82 ? -30.758 3.847 13.847 1.00 23.93 77 LEU A O 1
ATOM 643 N N . LEU A 1 83 ? -29.383 2.804 12.358 1.00 17.94 78 LEU A N 1
ATOM 644 C CA . LEU A 1 83 ? -28.131 3.261 12.876 1.00 16.98 78 LEU A CA 1
ATOM 645 C C . LEU A 1 83 ? -27.491 4.354 11.942 1.00 14.27 78 LEU A C 1
ATOM 646 O O . LEU A 1 83 ? -27.084 4.089 10.780 1.00 14.26 78 LEU A O 1
ATOM 651 N N . VAL A 1 84 ? -27.331 5.518 12.539 1.00 14.79 79 VAL A N 1
ATOM 652 C CA . VAL A 1 84 ? -26.814 6.664 11.743 1.00 12.96 79 VAL A CA 1
ATOM 653 C C . VAL A 1 84 ? -25.328 6.488 11.610 1.00 18.61 79 VAL A C 1
ATOM 654 O O . VAL A 1 84 ? -24.641 6.321 12.675 1.00 19.98 79 VAL A O 1
ATOM 658 N N . ASN A 1 85 ? -24.816 6.457 10.342 1.00 19.83 80 ASN A N 1
ATOM 659 C CA . ASN A 1 85 ? -23.387 5.958 10.102 1.00 21.56 80 ASN A CA 1
ATOM 660 C C . ASN A 1 85 ? -23.096 4.570 10.497 1.00 23.13 80 ASN A C 1
ATOM 661 O O . ASN A 1 85 ? -21.937 4.251 10.713 1.00 21.81 80 ASN A O 1
ATOM 666 N N . ASN A 1 86 ? -24.179 3.749 10.620 1.00 22.99 81 ASN A N 1
ATOM 667 C CA . ASN A 1 86 ? -24.135 2.389 11.165 1.00 22.88 81 ASN A CA 1
ATOM 668 C C . ASN A 1 86 ? -23.456 2.353 12.555 1.00 23.71 81 ASN A C 1
ATOM 669 O O . ASN A 1 86 ? -22.937 1.322 12.912 1.00 24.18 81 ASN A O 1
ATOM 674 N N . LYS A 1 87 ? -23.491 3.459 13.292 1.00 23.87 82 LYS A N 1
ATOM 675 C CA . LYS A 1 87 ? -22.807 3.516 14.577 1.00 25.02 82 LYS A CA 1
ATOM 676 C C . LYS A 1 87 ? -23.489 4.367 15.650 1.00 25.04 82 LYS A C 1
ATOM 677 O O . LYS A 1 87 ? -23.078 4.326 16.809 1.00 26.36 82 LYS A O 1
ATOM 683 N N . SER A 1 88 ? -24.513 5.139 15.292 1.00 20.20 83 SER A N 1
ATOM 684 C CA . SER A 1 88 ? -25.132 5.998 16.314 1.00 17.92 83 SER A CA 1
ATOM 685 C C . SER A 1 88 ? -26.590 5.659 16.338 1.00 15.76 83 SER A C 1
ATOM 686 O O . SER A 1 88 ? -27.315 5.732 15.339 1.00 17.61 83 SER A O 1
ATOM 689 N N . LEU A 1 89 ? -27.016 5.294 17.514 1.00 15.95 84 LEU A N 1
ATOM 690 C CA . LEU A 1 89 ? -28.403 5.114 17.782 1.00 15.28 84 LEU A CA 1
ATOM 691 C C . LEU A 1 89 ? -28.854 6.469 18.238 1.00 15.49 84 LEU A C 1
ATOM 692 O O . LEU A 1 89 ? -28.265 7.057 19.153 1.00 16.96 84 LEU A O 1
ATOM 697 N N . VAL A 1 90 ? -29.792 7.067 17.490 1.00 16.35 85 VAL A N 1
ATOM 698 C CA . VAL A 1 90 ? -30.193 8.453 17.819 1.00 15.77 85 VAL A CA 1
ATOM 699 C C . VAL A 1 90 ? -31.605 8.476 18.422 1.00 14.79 85 VAL A C 1
ATOM 700 O O . VAL A 1 90 ? -32.348 7.482 18.373 1.00 16.64 85 VAL A O 1
ATOM 704 N N . SER A 1 91 ? -31.907 9.558 19.102 1.00 16.35 86 SER A N 1
ATOM 705 C CA . SER A 1 91 ? -33.252 9.708 19.644 1.00 14.57 86 SER A CA 1
ATOM 706 C C . SER A 1 91 ? -34.334 9.462 18.575 1.00 15.44 86 SER A C 1
ATOM 707 O O . SER A 1 91 ? -34.339 10.167 17.529 1.00 14.19 86 SER A O 1
ATOM 710 N N . MET A 1 92 ? -35.311 8.599 18.875 1.00 15.24 87 MET A N 1
ATOM 711 C CA . MET A 1 92 ? -36.353 8.273 17.876 1.00 15.43 87 MET A CA 1
ATOM 712 C C . MET A 1 92 ? -37.410 9.414 17.787 1.00 15.27 87 MET A C 1
ATOM 713 O O . MET A 1 92 ? -38.197 9.443 16.876 1.00 14.92 87 MET A O 1
ATOM 718 N N . SER A 1 93 ? -37.361 10.379 18.705 1.00 13.10 88 SER A N 1
ATOM 719 C CA . SER A 1 93 ? -38.213 11.548 18.585 1.00 13.91 88 SER A CA 1
ATOM 720 C C . SER A 1 93 ? -37.485 12.732 17.819 1.00 11.78 88 SER A C 1
ATOM 721 O O . SER A 1 93 ? -38.097 13.751 17.600 1.00 13.32 88 SER A O 1
ATOM 724 N N . ALA A 1 94 ? -36.205 12.552 17.429 1.00 11.14 89 ALA A N 1
ATOM 725 C CA . ALA A 1 94 ? -35.502 13.601 16.703 1.00 11.27 89 ALA A CA 1
ATOM 726 C C . ALA A 1 94 ? -36.119 13.741 15.293 1.00 10.54 89 ALA A C 1
ATOM 727 O O . ALA A 1 94 ? -36.585 12.787 14.688 1.00 13.18 89 ALA A O 1
ATOM 729 N N . THR A 1 95 ? -36.096 14.981 14.824 1.00 10.52 90 THR A N 1
ATOM 730 C CA . THR A 1 95 ? -36.473 15.204 13.437 1.00 11.39 90 THR A CA 1
ATOM 731 C C . THR A 1 95 ? -35.309 15.004 12.511 1.00 9.09 90 THR A C 1
ATOM 732 O O . THR A 1 95 ? -34.100 14.949 12.862 1.00 9.64 90 THR A O 1
ATOM 736 N N . MET A 1 96 ? -35.686 14.847 11.245 1.00 8.47 91 MET A N 1
ATOM 737 C CA . MET A 1 96 ? -34.688 14.671 10.228 1.00 8.91 91 MET A CA 1
ATOM 738 C C . MET A 1 96 ? -33.760 15.871 10.099 1.00 8.32 91 MET A C 1
ATOM 739 O O . MET A 1 96 ? -32.573 15.712 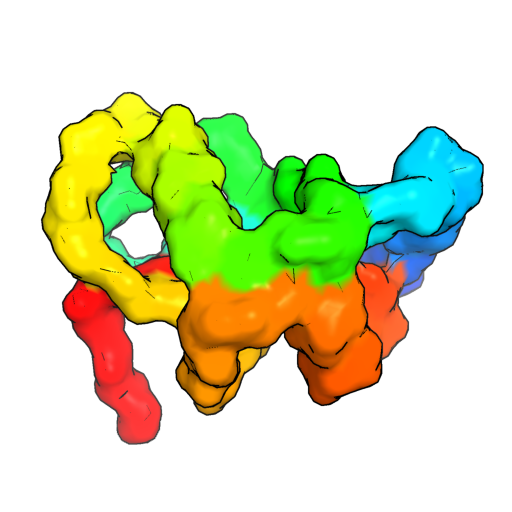9.906 1.00 9.17 91 MET A O 1
ATOM 744 N N . ALA A 1 97 ? -34.278 17.111 10.336 1.00 8.13 92 ALA A N 1
ATOM 745 C CA . ALA A 1 97 ? -33.375 18.281 10.319 1.00 8.61 92 ALA A CA 1
ATOM 746 C C . ALA A 1 97 ? -32.388 18.196 11.500 1.00 8.22 92 ALA A C 1
ATOM 747 O O . ALA A 1 97 ? -31.233 18.631 11.332 1.00 10.37 92 ALA A O 1
ATOM 749 N N . GLU A 1 98 ? -32.873 17.753 12.671 1.00 9.31 93 GLU A N 1
ATOM 750 C CA . GLU A 1 98 ? -31.947 17.638 13.860 1.00 9.53 93 GLU A CA 1
ATOM 751 C C . GLU A 1 98 ? -30.851 16.608 13.506 1.00 10.10 93 GLU A C 1
ATOM 752 O O . GLU A 1 98 ? -29.680 16.808 13.864 1.00 11.34 93 GLU A O 1
ATOM 758 N N . ILE A 1 99 ? -31.265 15.477 12.978 1.00 10.81 94 ILE A N 1
ATOM 759 C CA . ILE A 1 99 ? -30.288 14.380 12.713 1.00 10.07 94 ILE A CA 1
ATOM 760 C C . ILE A 1 99 ? -29.307 14.874 11.610 1.00 9.41 94 ILE A C 1
ATOM 761 O O . ILE A 1 99 ? -28.063 14.707 11.793 1.00 12.45 94 ILE A O 1
ATOM 766 N N . TYR A 1 100 ? -29.779 15.558 10.593 1.00 9.90 95 TYR A N 1
ATOM 767 C CA . TYR A 1 100 ? -28.908 16.070 9.557 1.00 10.38 95 TYR A CA 1
ATOM 768 C C . TYR A 1 100 ? -27.871 17.058 10.125 1.00 12.50 95 TYR A C 1
ATOM 769 O O . TYR A 1 100 ? -26.731 16.991 9.817 1.00 12.04 95 TYR A O 1
ATOM 778 N N . ARG A 1 101 ? -28.341 17.948 10.985 1.00 10.58 96 ARG A N 1
ATOM 779 C CA . ARG A 1 101 ? -27.468 18.978 11.567 1.00 13.28 96 ARG A CA 1
ATOM 780 C C . ARG A 1 101 ? -26.326 18.322 12.327 1.00 15.67 96 ARG A C 1
ATOM 781 O O . ARG A 1 101 ? -25.153 18.788 12.232 1.00 16.49 96 ARG A O 1
ATOM 789 N N . ASP A 1 102 ? -26.608 17.252 13.019 1.00 15.57 97 ASP A N 1
ATOM 790 C CA . ASP A 1 102 ? -25.601 16.709 13.891 1.00 17.79 97 ASP A CA 1
ATOM 791 C C . ASP A 1 102 ? -24.825 15.566 13.357 1.00 18.85 97 ASP A C 1
ATOM 792 O O . ASP A 1 102 ? -23.798 15.193 13.976 1.00 19.71 97 ASP A O 1
ATOM 797 N N . TYR A 1 103 ? -25.302 14.950 12.282 1.00 15.08 98 TYR A N 1
ATOM 798 C CA . TYR A 1 103 ? -24.718 13.673 11.839 1.00 14.75 98 TYR A CA 1
ATOM 799 C C . TYR A 1 103 ? -24.462 13.595 10.379 1.00 15.27 98 TYR A C 1
ATOM 800 O O . TYR A 1 103 ? -23.991 12.524 9.926 1.00 17.18 98 TYR A O 1
ATOM 809 N N . LYS A 1 104 ? -24.680 14.664 9.640 1.00 15.11 99 LYS A N 1
ATOM 810 C CA . LYS A 1 104 ? -24.414 14.585 8.151 1.00 16.21 99 LYS A CA 1
ATOM 811 C C . LYS A 1 104 ? -22.929 14.265 7.887 1.00 17.91 99 LYS A C 1
ATOM 812 O O . LYS A 1 104 ? -21.981 14.655 8.675 1.00 17.54 99 LYS A O 1
ATOM 818 N N . ASP A 1 105 ? -22.750 13.472 6.840 1.00 16.37 100 ASP A N 1
ATOM 819 C CA . ASP A 1 105 ? -21.403 13.132 6.309 1.00 17.48 100 ASP A CA 1
ATOM 820 C C . ASP A 1 105 ? -20.734 14.388 5.676 1.00 18.13 100 ASP A C 1
ATOM 821 O O . ASP A 1 105 ? -21.384 15.365 5.285 1.00 19.54 100 ASP A O 1
ATOM 826 N N . GLU A 1 106 ? -19.367 14.307 5.518 1.00 20.67 101 GLU A N 1
ATOM 827 C CA . GLU A 1 106 ? -18.650 15.339 4.790 1.00 21.96 101 GLU A CA 1
ATOM 828 C C . GLU A 1 106 ? -19.244 15.528 3.386 1.00 20.79 101 GLU A C 1
ATOM 829 O O . GLU A 1 106 ? -19.174 16.627 2.844 1.00 22.93 101 GLU A O 1
ATOM 835 N N . ASP A 1 107 ? -19.853 14.482 2.811 1.00 19.01 102 ASP A N 1
ATOM 836 C CA . ASP A 1 107 ? -20.407 14.580 1.454 1.00 17.86 102 ASP A CA 1
ATOM 837 C C . ASP A 1 107 ? -21.751 15.354 1.349 1.00 18.22 102 ASP A C 1
ATOM 838 O O . ASP A 1 107 ? -22.194 15.721 0.285 1.00 18.19 102 ASP A O 1
ATOM 843 N N . GLY A 1 108 ? -22.360 15.553 2.514 1.00 15.89 103 GLY A N 1
ATOM 844 C CA . GLY A 1 108 ? -23.598 16.291 2.515 1.00 13.69 103 GLY A CA 1
ATOM 845 C C . GLY A 1 108 ? -24.822 15.360 2.660 1.00 12.41 103 GLY A C 1
ATOM 846 O O . GLY A 1 108 ? -25.944 15.871 2.792 1.00 11.92 103 GLY A O 1
ATOM 847 N N . PHE A 1 109 ? -24.635 14.067 2.537 1.00 13.13 104 PHE A N 1
ATOM 848 C CA . PHE A 1 109 ? -25.834 13.187 2.830 1.00 11.34 104 PHE A CA 1
ATOM 849 C C . PHE A 1 109 ? -25.783 12.862 4.283 1.00 12.08 104 PHE A C 1
ATOM 850 O O . PHE A 1 109 ? -24.690 12.967 4.914 1.00 14.53 104 PHE A O 1
ATOM 858 N N . VAL A 1 110 ? -26.916 12.361 4.843 1.00 12.16 105 VAL A N 1
ATOM 859 C CA . VAL A 1 110 ? -26.765 11.669 6.128 1.00 11.55 105 VAL A CA 1
ATOM 860 C C . VAL A 1 110 ? -27.025 10.208 5.813 1.00 12.73 105 VAL A C 1
ATOM 861 O O . VAL A 1 110 ? -27.875 9.863 4.994 1.00 12.44 105 VAL A O 1
ATOM 865 N N . TYR A 1 111 ? -26.200 9.335 6.413 1.00 11.66 106 TYR A N 1
ATOM 866 C CA . TYR A 1 111 ? -26.241 7.868 6.153 1.00 12.67 106 TYR A CA 1
ATOM 867 C C . TYR A 1 111 ? -26.854 7.115 7.248 1.00 12.54 106 TYR A C 1
ATOM 868 O O . TYR A 1 111 ? -26.539 7.359 8.439 1.00 11.87 106 TYR A O 1
ATOM 877 N N . MET A 1 112 ? -27.723 6.148 6.895 1.00 12.15 107 MET A N 1
ATOM 878 C CA . MET A 1 112 ? -28.289 5.265 7.955 1.00 12.95 107 MET A CA 1
ATOM 879 C C . MET A 1 112 ? -28.287 3.860 7.414 1.00 13.09 107 MET A C 1
ATOM 880 O O . MET A 1 112 ? -28.457 3.608 6.195 1.00 14.85 107 MET A O 1
ATOM 885 N N . THR A 1 113 ? -28.089 2.945 8.360 1.00 14.17 108 THR A N 1
ATOM 886 C CA . THR A 1 113 ? -28.108 1.491 8.037 1.00 15.12 108 THR A CA 1
ATOM 887 C C . THR A 1 113 ? -29.230 0.893 8.867 1.00 13.32 108 THR A C 1
ATOM 888 O O . THR A 1 113 ? -29.377 1.172 10.062 1.00 14.28 108 THR A O 1
ATOM 892 N N . TYR A 1 114 ? -29.977 -0.031 8.289 1.00 14.56 109 TYR A N 1
ATOM 893 C CA . TYR A 1 114 ? -30.955 -0.745 9.099 1.00 14.43 109 TYR A CA 1
ATOM 894 C C . TYR A 1 114 ? -30.554 -2.210 9.311 1.00 14.27 109 TYR A C 1
ATOM 895 O O . TYR A 1 114 ? -29.962 -2.797 8.459 1.00 14.89 109 TYR A O 1
ATOM 904 N N . ALA A 1 115 ? -30.882 -2.726 10.485 1.00 15.07 110 ALA A N 1
ATOM 905 C CA . ALA A 1 115 ? -30.403 -4.125 10.827 1.00 15.24 110 ALA A CA 1
ATOM 906 C C . ALA A 1 115 ? -31.442 -4.661 11.793 1.00 17.25 110 ALA A C 1
ATOM 907 O O . ALA A 1 115 ? -31.936 -3.924 12.653 1.00 16.34 110 ALA A O 1
ATOM 909 N N . SER A 1 116 ? -31.674 -5.969 11.730 1.00 15.25 111 SER A N 1
ATOM 910 C CA . SER A 1 116 ? -32.442 -6.552 12.836 1.00 15.50 111 SER A CA 1
ATOM 911 C C . SER A 1 116 ? -31.610 -6.975 14.001 1.00 16.12 111 SER A C 1
ATOM 912 O O . SER A 1 116 ? -32.146 -7.207 15.122 1.00 17.74 111 SER A O 1
ATOM 915 N N . GLN A 1 117 ? -30.323 -7.127 13.795 1.00 17.28 112 GLN A N 1
ATOM 916 C CA . GLN A 1 117 ? -29.359 -7.330 14.886 1.00 19.89 112 GLN A CA 1
ATOM 917 C C . GLN A 1 117 ? -27.953 -6.910 14.380 1.00 18.94 112 GLN A C 1
ATOM 918 O O . GLN A 1 117 ? -27.687 -6.938 13.175 1.00 19.85 112 GLN A O 1
ATOM 924 N N . GLU A 1 118 ? -27.113 -6.451 15.320 1.00 18.79 113 GLU A N 1
ATOM 925 C CA . GLU A 1 118 ? -25.765 -5.984 14.965 1.00 18.94 113 GLU A CA 1
ATOM 926 C C . GLU A 1 118 ? -24.952 -5.946 16.251 1.00 20.66 113 GLU A C 1
ATOM 927 O O . GLU A 1 118 ? -25.448 -5.521 17.260 1.00 19.13 113 GLU A O 1
ATOM 933 N N . THR A 1 119 ? -23.708 -6.402 16.182 1.00 23.09 114 THR A N 1
ATOM 934 C CA . THR A 1 119 ? -22.789 -6.313 17.346 1.00 28.53 114 THR A CA 1
ATOM 935 C C . THR A 1 119 ? -21.707 -5.334 17.006 1.00 30.93 114 THR A C 1
ATOM 936 O O . THR A 1 119 ? -21.228 -5.342 15.867 1.00 32.19 114 THR A O 1
ATOM 940 N N . PHE A 1 120 ? -21.393 -4.439 17.936 1.00 33.63 115 PHE A N 1
ATOM 941 C CA . PHE A 1 120 ? -20.243 -3.460 17.844 1.00 35.18 115 PHE A CA 1
ATOM 942 C C . PHE A 1 120 ? -19.047 -3.707 18.800 1.00 39.67 115 PHE A C 1
ATOM 943 O O . PHE A 1 120 ? -18.601 -4.853 19.004 1.00 41.15 115 PHE A O 1
#

CATH classification: 3.10.20.90

Solvent-accessible surface area: 6857 Å² total; per-residue (Å²): 218,61,2,83,127,123,62,66,70,71,97,18,71,116,42,10,56,19,17,105,77,156,91,71,98,70,11,0,0,0,3,41,95,18,110,186,20,131,121,2,10,56,26,84,76,34,64,4,57,8,51,63,127,25,34,0,77,93,0,28,67,58,0,69,52,80,4,80,126,177,16,117,83,88,15,125,6,3,0,53,43,154,23,120,16,70,69,89,10,34,1,37,97,7,22,200,110,68,107,28,146,2,14,0,1,15,2,15,0,0,31,132,38,127,156

GO terms:
  GO:0008429 phosphatidylethanolamine binding (F, IDA)
  GO:0032527 protein exit from endoplasmic reticulum (P, IMP)
  GO:0012505 endomembrane system (C, EXP)
  GO:0035973 aggrephagy (P, IMP)
  GO:0005515 protein binding (F, IPI)
  GO:0000421 autophagosome membrane (C, TAS)
  GO:0005829 cytosol (C, TAS)
  GO:0036464 cytoplasmic ribonucleoprotein granule (C, IDA)
  GO:0005776 autophagosome (C, IDA)
  GO:0016236 macroautophagy (P, IDA)
  GO:009735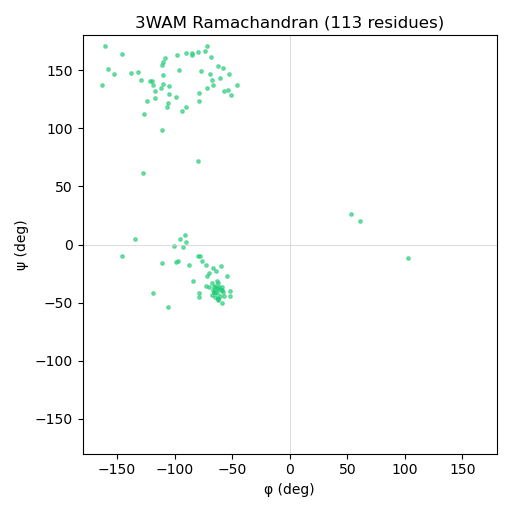2 autophagosome maturation (P, IDA)
  GO:0009267 cellular response to starvation (P, IDA)
  GO:0031625 ubiquitin protein ligase binding (F, IPI)

Sequence (115 aa):
RPFKQRKSLAIRQEEVAGIRAKFPNKIPVVVERYPRETFLPPLDKTKFLVPQELTMTQFLSIIRSRMVLRATEAFYLLVNNKSLVSMSATMAEIYRDYKDEDGFVYMTYASQETF

Radius of gyration: 13.56 Å; Cα contacts (8 Å, |Δi|>4): 181; chains: 1; bounding box: 27×36×27 Å

Organism: Homo sapiens (NCBI:txid9606)

B-factor: mean 23.67, std 11.94, range [5.28, 75.37]